Protein AF-A0A6S6TIG7-F1 (afdb_monomer_lite)

Sequence (127 aa):
MPNVHDPYLDTARRSLTEKQIIIRKKKSEEIQAEKKGFFSKNIIVNDYIALPEGLETIILFAAFIIIPYMVGVMAVFIIMGYEQLQKYTTFDFDLFMLSWTIGYETIAILLLIGIIKSAFTFKQKSN

Structure (mmCIF, N/CA/C/O backbone):
data_AF-A0A6S6TIG7-F1
#
_entry.id   AF-A0A6S6TIG7-F1
#
loop_
_atom_site.group_PDB
_atom_site.id
_atom_site.type_symbol
_atom_site.label_atom_id
_atom_site.label_alt_id
_atom_site.label_comp_id
_atom_site.label_asym_id
_atom_site.label_entity_id
_atom_site.label_seq_id
_atom_site.pdbx_PDB_ins_code
_atom_site.Cartn_x
_atom_site.Cartn_y
_atom_site.Cartn_z
_atom_site.occupancy
_atom_site.B_iso_or_equiv
_atom_site.auth_seq_id
_atom_site.auth_comp_id
_atom_site.auth_asym_id
_atom_site.auth_atom_id
_atom_site.pdbx_PDB_model_num
ATOM 1 N N . MET A 1 1 ? -52.452 -6.064 54.888 1.00 55.16 1 MET A N 1
ATOM 2 C CA . MET A 1 1 ? -51.169 -6.518 55.471 1.00 55.16 1 MET A CA 1
ATOM 3 C C . MET A 1 1 ? -50.412 -5.276 55.909 1.00 55.16 1 MET A C 1
ATOM 5 O O . MET A 1 1 ? -50.345 -4.356 55.099 1.00 55.16 1 MET A O 1
ATOM 9 N N . PRO A 1 2 ? -49.947 -5.172 57.164 1.00 56.62 2 PRO A N 1
ATOM 10 C CA . PRO A 1 2 ? -49.254 -3.974 57.618 1.00 56.62 2 PRO A CA 1
ATOM 11 C C . PRO A 1 2 ? -47.909 -3.880 56.890 1.00 56.62 2 PRO A C 1
ATOM 13 O O . PRO A 1 2 ? -47.156 -4.849 56.828 1.00 56.62 2 PRO A O 1
ATOM 16 N N . ASN A 1 3 ? -47.648 -2.724 56.283 1.00 66.38 3 ASN A N 1
ATOM 17 C CA . ASN A 1 3 ? -46.385 -2.407 55.634 1.00 66.38 3 ASN A CA 1
ATOM 18 C C . ASN A 1 3 ? -45.333 -2.202 56.733 1.00 66.38 3 ASN A C 1
ATOM 20 O O . ASN A 1 3 ? -45.253 -1.127 57.327 1.00 66.38 3 ASN A O 1
ATOM 24 N N . VAL A 1 4 ? -44.602 -3.266 57.071 1.00 70.81 4 VAL A N 1
ATOM 25 C CA . VAL A 1 4 ? -43.482 -3.203 58.013 1.00 70.81 4 VAL A CA 1
ATOM 26 C C . VAL A 1 4 ? -42.330 -2.521 57.284 1.00 70.81 4 VAL A C 1
ATOM 28 O O . VAL A 1 4 ? -41.609 -3.140 56.505 1.00 70.81 4 VAL A O 1
ATOM 31 N N . HIS A 1 5 ? -42.217 -1.211 57.491 1.00 76.75 5 HIS A N 1
ATOM 32 C CA . HIS A 1 5 ? -41.112 -0.412 56.988 1.00 76.75 5 HIS A CA 1
ATOM 33 C C . HIS A 1 5 ? -39.860 -0.743 57.806 1.00 76.75 5 HIS A C 1
ATOM 35 O O . HIS A 1 5 ? -39.684 -0.232 58.911 1.00 76.75 5 HIS A O 1
ATOM 41 N N . ASP A 1 6 ? -39.025 -1.641 57.283 1.00 82.88 6 ASP A N 1
ATOM 42 C CA . ASP A 1 6 ? -37.727 -1.968 57.869 1.00 82.88 6 ASP A CA 1
ATOM 43 C C . ASP A 1 6 ? -36.607 -1.209 57.124 1.00 82.88 6 ASP A C 1
ATOM 45 O O . ASP A 1 6 ? -36.271 -1.554 55.983 1.00 82.88 6 ASP A O 1
ATOM 49 N N . PRO A 1 7 ? -36.008 -0.177 57.749 1.00 84.25 7 PRO A N 1
ATOM 50 C CA . PRO A 1 7 ? -34.970 0.639 57.123 1.00 84.25 7 PRO A CA 1
ATOM 51 C C . PRO A 1 7 ? -33.671 -0.137 56.833 1.00 84.25 7 PRO A C 1
ATOM 53 O O . PRO A 1 7 ? -32.903 0.251 55.945 1.00 84.25 7 PRO A O 1
ATOM 56 N N . TYR A 1 8 ? -33.408 -1.247 57.527 1.00 84.56 8 TYR A N 1
ATOM 57 C CA . TYR A 1 8 ? -32.200 -2.050 57.311 1.00 84.56 8 TYR A CA 1
ATOM 58 C C . TYR A 1 8 ? -32.308 -2.926 56.058 1.00 84.56 8 TYR A C 1
ATOM 60 O O . TYR A 1 8 ? -31.340 -3.098 55.314 1.00 84.56 8 TYR A O 1
ATOM 68 N N . LEU A 1 9 ? -33.505 -3.428 55.763 1.00 85.25 9 LEU A N 1
ATOM 69 C CA . LEU A 1 9 ? -33.769 -4.198 54.547 1.00 85.25 9 LEU A CA 1
ATOM 70 C C . LEU A 1 9 ? -33.674 -3.329 53.287 1.00 85.25 9 LEU A C 1
ATOM 72 O O . LEU A 1 9 ? -33.125 -3.762 52.268 1.00 85.25 9 LEU A O 1
ATOM 76 N N . ASP A 1 10 ? -34.159 -2.090 53.361 1.00 88.06 10 ASP A N 1
ATOM 77 C CA . ASP A 1 10 ? -34.117 -1.149 52.239 1.00 88.06 10 ASP A CA 1
ATOM 78 C C . ASP A 1 10 ? -32.691 -0.687 51.915 1.00 88.06 10 ASP A C 1
ATOM 80 O O . ASP A 1 10 ? -32.301 -0.621 50.745 1.00 88.06 10 ASP A O 1
ATOM 84 N N . THR A 1 11 ? -31.871 -0.429 52.935 1.00 88.81 11 THR A N 1
ATOM 85 C CA . THR A 1 11 ? -30.455 -0.073 52.745 1.00 88.81 11 THR A CA 1
ATOM 86 C C . THR A 1 11 ? -29.649 -1.238 52.162 1.00 88.81 11 THR A C 1
ATOM 88 O O . THR A 1 11 ? -28.859 -1.043 51.229 1.00 88.81 11 THR A O 1
ATOM 91 N N . ALA A 1 12 ? -29.911 -2.470 52.609 1.00 88.50 12 ALA A N 1
ATOM 92 C CA . ALA A 1 12 ? -29.310 -3.668 52.027 1.00 88.50 12 ALA A CA 1
ATOM 93 C C . ALA A 1 12 ? -29.699 -3.842 50.546 1.00 88.50 12 ALA A C 1
ATOM 95 O O . ALA A 1 12 ? -28.837 -4.066 49.693 1.00 88.50 12 ALA A O 1
ATOM 96 N N . ARG A 1 13 ? -30.978 -3.657 50.192 1.00 88.12 13 ARG A N 1
ATOM 97 C CA . ARG A 1 13 ? -31.431 -3.722 48.790 1.00 88.12 13 ARG A CA 1
ATOM 98 C C . ARG A 1 13 ? -30.808 -2.637 47.918 1.00 88.12 13 ARG A C 1
ATOM 100 O O . ARG A 1 13 ? -30.379 -2.933 46.800 1.00 88.12 13 ARG A O 1
ATOM 107 N N . ARG A 1 14 ? -30.724 -1.398 48.411 1.00 89.94 14 ARG A N 1
ATOM 108 C CA . ARG A 1 14 ? -30.091 -0.289 47.680 1.00 89.94 14 ARG A CA 1
ATOM 109 C C . ARG A 1 14 ? -28.621 -0.566 47.399 1.00 89.94 14 ARG A C 1
ATOM 111 O O . ARG A 1 14 ? -28.224 -0.489 46.243 1.00 89.94 14 ARG A O 1
ATOM 118 N N . SER A 1 15 ? -27.854 -0.993 48.402 1.00 91.06 15 SER A N 1
ATOM 119 C CA . SER A 1 15 ? -26.424 -1.288 48.222 1.00 91.06 15 SER A CA 1
ATOM 120 C C . SER A 1 15 ? -26.169 -2.433 47.231 1.00 91.06 15 SER A C 1
ATOM 122 O O . SER A 1 15 ? -25.256 -2.350 46.409 1.00 91.06 15 SER A O 1
ATOM 124 N N . LEU A 1 16 ? -27.010 -3.475 47.225 1.00 90.81 16 LEU A N 1
ATOM 125 C CA . LEU A 1 16 ? -26.947 -4.541 46.218 1.00 90.81 16 LEU A CA 1
ATOM 126 C C . LEU A 1 16 ? -27.256 -4.021 44.809 1.00 90.81 16 LEU A C 1
ATOM 128 O O . LEU A 1 16 ? -26.593 -4.407 43.844 1.00 90.81 16 LEU A O 1
ATOM 132 N N . THR A 1 17 ? -28.245 -3.137 44.694 1.00 91.12 17 THR A N 1
ATOM 133 C CA . THR A 1 17 ? -28.653 -2.543 43.417 1.00 91.12 17 THR A CA 1
ATOM 134 C C . THR A 1 17 ? -27.561 -1.621 42.874 1.00 91.12 17 THR A C 1
ATOM 136 O O . THR A 1 17 ? -27.166 -1.750 41.715 1.00 91.12 17 THR A O 1
ATOM 139 N N . GLU A 1 18 ? -26.994 -0.761 43.720 1.00 93.38 18 GLU A N 1
ATOM 140 C CA . GLU A 1 18 ? -25.855 0.100 43.387 1.00 93.38 18 GLU A CA 1
ATOM 141 C C . GLU A 1 18 ? -24.641 -0.716 42.950 1.00 93.38 18 GLU A C 1
ATOM 143 O O . GLU A 1 18 ? -24.048 -0.434 41.907 1.00 93.38 18 GLU A O 1
ATOM 148 N N . LYS A 1 19 ? -24.313 -1.791 43.677 1.00 91.56 19 LYS A N 1
ATOM 149 C CA . LYS A 1 19 ? -23.203 -2.676 43.311 1.00 91.56 19 LYS A CA 1
ATOM 150 C C . LYS A 1 19 ? -23.404 -3.290 41.923 1.00 91.56 19 LYS A C 1
ATOM 152 O O . LYS A 1 19 ? -22.458 -3.348 41.139 1.00 91.56 19 LYS A O 1
ATOM 157 N N . GLN A 1 20 ? -24.628 -3.697 41.580 1.00 91.12 20 GLN A N 1
ATOM 158 C CA . GLN A 1 20 ? -24.939 -4.203 40.239 1.00 91.12 20 GLN A CA 1
ATOM 159 C C . GLN A 1 20 ? -24.839 -3.122 39.154 1.00 91.12 20 GLN A C 1
ATOM 161 O O . GLN A 1 20 ? -24.342 -3.408 38.062 1.00 91.12 20 GLN A O 1
ATOM 166 N N . ILE A 1 21 ? -25.265 -1.888 39.439 1.00 90.62 21 ILE A N 1
ATOM 167 C CA . ILE A 1 21 ? -25.137 -0.755 38.510 1.00 90.62 21 ILE A CA 1
ATOM 168 C C . ILE A 1 21 ? -23.658 -0.458 38.234 1.00 90.62 21 ILE A C 1
ATOM 170 O O . ILE A 1 21 ? -23.272 -0.319 37.072 1.00 90.62 21 ILE A O 1
ATOM 174 N N . ILE A 1 22 ? -22.816 -0.443 39.272 1.00 92.19 22 ILE A N 1
ATOM 175 C CA . ILE A 1 22 ? -21.368 -0.219 39.146 1.00 92.19 22 ILE A CA 1
ATOM 176 C C . ILE A 1 22 ? -20.718 -1.325 38.305 1.00 92.19 22 ILE A C 1
ATOM 178 O O . ILE A 1 22 ? -19.953 -1.025 37.389 1.00 92.19 22 ILE A O 1
ATOM 182 N N . ILE A 1 23 ? -21.058 -2.595 38.555 1.00 91.50 23 ILE A N 1
ATOM 183 C CA . ILE A 1 23 ? -20.534 -3.731 37.776 1.00 91.50 23 ILE A CA 1
ATOM 184 C C . ILE A 1 23 ? -20.945 -3.620 36.300 1.00 91.50 23 ILE A C 1
ATOM 186 O O . ILE A 1 23 ? -20.109 -3.813 35.417 1.00 91.50 23 ILE A O 1
ATOM 190 N N . ARG A 1 24 ? -22.206 -3.272 36.009 1.00 87.31 24 ARG A N 1
ATOM 191 C CA . ARG A 1 24 ? -22.682 -3.079 34.627 1.00 87.31 24 ARG A CA 1
ATOM 192 C C . ARG A 1 24 ? -21.978 -1.921 33.933 1.00 87.31 24 ARG A C 1
ATOM 194 O O . ARG A 1 24 ? -21.605 -2.061 32.770 1.00 87.31 24 ARG A O 1
ATOM 201 N N . LYS A 1 25 ? -21.778 -0.805 34.636 1.00 88.75 25 LYS A N 1
ATOM 202 C CA . LYS A 1 25 ? -21.087 0.365 34.091 1.00 88.75 25 LYS A CA 1
ATOM 203 C C . LYS A 1 25 ? -19.630 0.035 33.764 1.00 88.75 25 LYS A C 1
ATOM 205 O O . LYS A 1 25 ? -19.206 0.262 32.636 1.00 88.75 25 LYS A O 1
ATOM 210 N N . LYS A 1 26 ? -18.922 -0.622 34.688 1.00 87.62 26 LYS A N 1
ATOM 211 C CA . LYS A 1 26 ? -17.535 -1.060 34.485 1.00 87.62 26 LYS A CA 1
ATOM 212 C C . LYS A 1 26 ? -17.406 -2.039 33.312 1.00 87.62 26 LYS A C 1
ATOM 214 O O . LYS A 1 26 ? -16.547 -1.857 32.462 1.00 87.62 26 LYS A O 1
ATOM 219 N N . LYS A 1 27 ? -18.319 -3.013 33.205 1.00 85.56 27 LYS A N 1
ATOM 220 C CA . LYS A 1 27 ? -18.358 -3.966 32.082 1.00 85.56 27 LYS A CA 1
ATOM 221 C C . LYS A 1 27 ? -18.658 -3.281 30.742 1.00 85.56 27 LYS A C 1
ATOM 223 O O . LYS A 1 27 ? -18.075 -3.636 29.727 1.00 85.56 27 LYS A O 1
ATOM 228 N N . SER A 1 28 ? -19.555 -2.294 30.723 1.00 76.12 28 SER A N 1
ATOM 229 C CA . SER A 1 28 ? -19.845 -1.483 29.531 1.00 76.12 28 SER A CA 1
ATOM 230 C C . SER A 1 28 ? -18.628 -0.670 29.084 1.00 76.12 28 SER A C 1
ATOM 232 O O . SER A 1 28 ? -18.340 -0.608 27.892 1.00 76.12 28 SER A O 1
ATOM 234 N N . GLU A 1 29 ? -17.927 -0.038 30.024 1.00 79.75 29 GLU A N 1
ATOM 235 C CA . GLU A 1 29 ? -16.710 0.733 29.749 1.00 79.75 29 GLU A CA 1
ATOM 236 C C . GLU A 1 29 ? -15.581 -0.168 29.230 1.00 79.75 29 GLU A C 1
ATOM 238 O O . GLU A 1 29 ? -14.912 0.196 28.266 1.00 79.75 29 GLU A O 1
ATOM 243 N N . GLU A 1 30 ? -15.431 -1.370 29.787 1.00 77.44 30 GLU A N 1
ATOM 244 C CA . GLU A 1 30 ? -14.464 -2.379 29.338 1.00 77.44 30 GLU A CA 1
ATOM 245 C C . GLU A 1 30 ? -14.771 -2.874 27.915 1.00 77.44 30 GLU A C 1
ATOM 247 O O . GLU A 1 30 ? -13.892 -2.848 27.058 1.00 77.44 30 GLU A O 1
ATOM 252 N N . ILE A 1 31 ? -16.036 -3.185 27.605 1.00 72.69 31 ILE A N 1
ATOM 253 C CA . ILE A 1 31 ? -16.471 -3.566 26.247 1.00 72.69 31 ILE A CA 1
ATOM 254 C C . ILE A 1 31 ? -16.274 -2.412 25.250 1.00 72.69 31 ILE A C 1
ATOM 256 O O . ILE A 1 31 ? -15.927 -2.637 24.090 1.00 72.69 31 ILE A O 1
ATOM 260 N N . GLN A 1 32 ? -16.505 -1.163 25.662 1.00 66.06 32 GLN A N 1
ATOM 261 C CA . GLN A 1 32 ? -16.268 0.000 24.802 1.00 66.06 32 GLN A CA 1
ATOM 262 C C . GLN A 1 32 ? -14.775 0.277 24.592 1.00 66.06 32 GLN A C 1
ATOM 264 O O . GLN A 1 32 ? -14.393 0.698 23.501 1.00 66.06 32 GLN A O 1
ATOM 269 N N . ALA A 1 33 ? -13.932 0.037 25.598 1.00 65.81 33 ALA A N 1
ATOM 270 C CA . ALA A 1 33 ? -12.481 0.128 25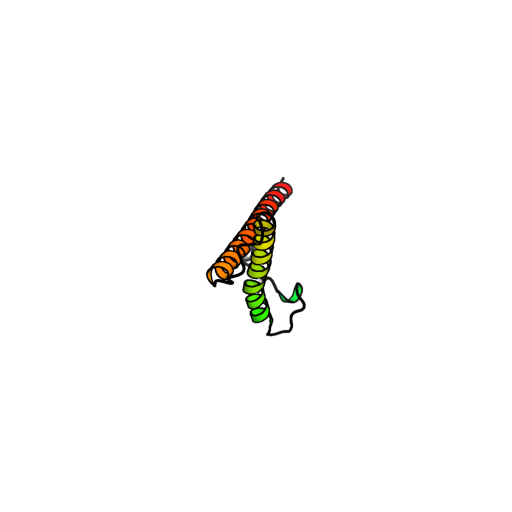.472 1.00 65.81 33 ALA A CA 1
ATOM 271 C C . ALA A 1 33 ? -11.931 -0.975 24.553 1.00 65.81 33 ALA A C 1
ATOM 273 O O . ALA A 1 33 ? -11.108 -0.690 23.687 1.00 65.81 33 ALA A O 1
ATOM 274 N N . GLU A 1 34 ? -12.457 -2.195 24.665 1.00 64.06 34 GLU A N 1
ATOM 275 C CA . GLU A 1 34 ? -12.105 -3.332 23.809 1.00 64.06 34 GLU A CA 1
ATOM 276 C C . GLU A 1 34 ? -12.539 -3.100 22.348 1.00 64.06 34 GLU A C 1
ATOM 278 O O . GLU A 1 34 ? -11.769 -3.324 21.414 1.00 64.06 34 GLU A O 1
ATOM 283 N N . LYS A 1 35 ? -13.732 -2.524 22.131 1.00 59.72 35 LYS A N 1
ATOM 284 C CA . LYS A 1 35 ? -14.214 -2.115 20.796 1.00 59.72 35 LYS A CA 1
ATOM 285 C C . LYS A 1 35 ? -13.477 -0.912 20.200 1.00 59.72 35 LYS A C 1
ATOM 287 O O . LYS A 1 35 ? -13.587 -0.676 18.999 1.00 59.72 35 LYS A O 1
ATOM 292 N N . LYS A 1 36 ? -12.710 -0.158 20.992 1.00 60.56 36 LYS A N 1
ATOM 293 C CA . LYS A 1 36 ? -11.803 0.901 20.512 1.00 60.56 36 LYS A CA 1
ATOM 294 C C . LYS A 1 36 ? -10.418 0.355 20.134 1.00 60.56 36 LYS A C 1
ATOM 296 O O . LYS A 1 36 ? -9.423 1.070 20.226 1.00 60.56 36 LYS A O 1
ATOM 301 N N . GLY A 1 37 ? -10.324 -0.896 19.684 1.00 62.59 37 GLY A N 1
ATOM 302 C CA . GLY A 1 37 ? -9.100 -1.404 19.068 1.00 62.59 37 GLY A CA 1
ATOM 303 C C . GLY A 1 37 ? -8.731 -0.579 17.829 1.00 62.59 37 GLY A C 1
ATOM 304 O O . GLY A 1 37 ? -9.604 -0.230 17.037 1.00 62.59 37 GLY A O 1
ATOM 305 N N . PHE A 1 38 ? -7.441 -0.293 17.639 1.00 60.84 38 PHE A N 1
ATOM 306 C CA . PHE A 1 38 ? -6.892 0.488 16.515 1.00 60.84 38 PHE A CA 1
ATOM 307 C C . PHE A 1 38 ? -7.396 0.022 15.130 1.00 60.84 38 PHE A C 1
ATOM 309 O O . PHE A 1 38 ? -7.582 0.837 14.231 1.00 60.84 38 PHE A O 1
ATOM 316 N N . PHE A 1 39 ? -7.697 -1.273 14.990 1.00 63.22 39 PHE A N 1
ATOM 317 C CA . PHE A 1 39 ? -8.214 -1.896 13.766 1.00 63.22 39 PHE A CA 1
ATOM 318 C C . PHE A 1 39 ? -9.749 -1.911 13.636 1.00 63.22 39 PHE A C 1
ATOM 320 O O . PHE A 1 39 ? -10.262 -2.337 12.610 1.00 63.22 39 PHE A O 1
ATOM 327 N N . SER A 1 40 ? -10.502 -1.443 14.638 1.00 63.16 40 SER A N 1
ATOM 328 C CA . SER A 1 40 ? -11.980 -1.485 14.642 1.00 63.16 40 SER A CA 1
ATOM 329 C C . SER A 1 40 ? -12.626 -0.295 13.923 1.00 63.16 40 SER A C 1
ATOM 331 O O . SER A 1 40 ? -13.845 -0.120 13.960 1.00 63.16 40 SER A O 1
ATOM 333 N N . LYS A 1 41 ? -11.823 0.568 13.290 1.00 67.62 41 LYS A N 1
ATOM 334 C CA . LYS A 1 41 ? -12.330 1.723 12.554 1.00 67.62 41 LYS A CA 1
ATOM 335 C C . LYS A 1 41 ? -12.822 1.270 11.180 1.00 67.62 41 LYS A C 1
ATOM 337 O O . LYS A 1 41 ? -12.018 1.031 10.286 1.00 67.62 41 LYS A O 1
ATOM 342 N N . ASN A 1 42 ? -14.141 1.206 11.009 1.00 60.34 42 ASN A N 1
ATOM 343 C CA . ASN A 1 42 ? -14.747 1.071 9.687 1.00 60.34 42 ASN A CA 1
ATOM 344 C C . ASN A 1 42 ? -14.429 2.322 8.861 1.00 60.34 42 ASN A C 1
ATOM 346 O O . ASN A 1 42 ? -14.826 3.431 9.219 1.00 60.34 42 ASN A O 1
ATOM 350 N N . ILE A 1 43 ? -13.680 2.137 7.777 1.00 64.44 43 ILE A N 1
ATOM 351 C CA . ILE A 1 43 ? -13.397 3.175 6.789 1.00 64.44 43 ILE A CA 1
ATOM 352 C C . ILE A 1 43 ? -14.386 2.953 5.647 1.00 64.44 43 ILE A C 1
ATOM 354 O O . ILE A 1 43 ? -14.297 1.953 4.941 1.00 64.44 43 ILE A O 1
ATOM 358 N N . ILE A 1 44 ? -15.347 3.862 5.495 1.00 68.31 44 ILE A N 1
ATOM 359 C CA . ILE A 1 44 ? -16.279 3.860 4.366 1.00 68.31 44 ILE A CA 1
ATOM 360 C C . ILE A 1 44 ? -15.559 4.557 3.210 1.00 68.31 44 ILE A C 1
ATOM 362 O O . ILE A 1 44 ? -15.295 5.753 3.277 1.00 68.31 44 ILE A O 1
ATOM 366 N N . VAL A 1 45 ? -15.172 3.808 2.177 1.00 64.38 45 VAL A N 1
ATOM 367 C CA . VAL A 1 45 ? -14.373 4.334 1.051 1.00 64.38 45 VAL A CA 1
ATOM 368 C C . VAL A 1 45 ? -15.176 5.340 0.214 1.00 64.38 45 VAL A C 1
ATOM 370 O O . VAL A 1 45 ? -14.612 6.320 -0.275 1.00 64.38 45 VAL A O 1
ATOM 373 N N . ASN A 1 46 ? -16.497 5.150 0.141 1.00 64.81 46 ASN A N 1
ATOM 374 C CA . ASN A 1 46 ? -17.431 6.019 -0.576 1.00 64.81 46 ASN A CA 1
ATOM 375 C C . ASN A 1 46 ? -17.465 7.470 -0.041 1.00 64.81 46 ASN A C 1
ATOM 377 O O . ASN A 1 46 ? -17.740 8.397 -0.795 1.00 64.81 46 ASN A O 1
ATOM 381 N N . ASP A 1 47 ? -17.105 7.701 1.231 1.00 69.75 47 ASP A N 1
ATOM 382 C CA . ASP A 1 47 ? -17.018 9.061 1.798 1.00 69.75 47 ASP A CA 1
ATOM 383 C C . ASP A 1 47 ? -15.821 9.863 1.249 1.00 69.75 47 ASP A C 1
ATOM 385 O O . ASP A 1 47 ? -15.795 11.091 1.348 1.00 69.75 47 ASP A O 1
ATOM 389 N N . TYR A 1 48 ? -14.811 9.189 0.689 1.00 68.94 48 TYR A N 1
ATOM 390 C CA . TYR A 1 48 ? -13.558 9.815 0.250 1.00 68.94 48 TYR A CA 1
ATOM 391 C C . TYR A 1 48 ? -13.421 9.904 -1.270 1.00 68.94 48 TYR A C 1
ATOM 393 O O . TYR A 1 48 ? -12.690 10.762 -1.767 1.00 68.94 48 TYR A O 1
ATOM 401 N N . ILE A 1 49 ? -14.088 9.019 -2.012 1.00 71.69 49 ILE A N 1
ATOM 402 C CA . ILE A 1 49 ? -14.019 8.957 -3.471 1.00 71.69 49 ILE A CA 1
ATOM 403 C C . ILE A 1 49 ? -15.432 8.685 -3.982 1.00 71.69 49 ILE A C 1
ATOM 405 O O . ILE A 1 49 ? -16.016 7.666 -3.631 1.00 71.69 49 ILE A O 1
ATOM 409 N N . ALA A 1 50 ? -15.960 9.579 -4.824 1.00 72.56 50 ALA A N 1
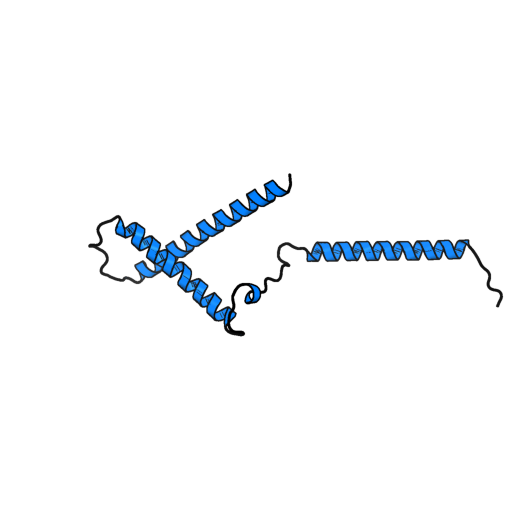ATOM 410 C CA . ALA A 1 50 ? -17.255 9.412 -5.481 1.00 72.56 50 ALA A CA 1
ATOM 411 C C . ALA A 1 50 ? -17.174 8.290 -6.533 1.00 72.56 50 ALA A C 1
ATOM 413 O O . ALA A 1 50 ? -17.014 8.541 -7.730 1.00 72.56 50 ALA A O 1
ATOM 414 N N . LEU A 1 51 ? -17.197 7.044 -6.067 1.00 73.38 51 LEU A N 1
ATOM 415 C CA . LEU A 1 51 ? -17.157 5.847 -6.896 1.00 73.38 51 LEU A CA 1
ATOM 416 C C . LEU A 1 51 ? -18.592 5.375 -7.177 1.00 73.38 51 LEU A C 1
ATOM 418 O O . LEU A 1 51 ? -19.452 5.475 -6.305 1.00 73.38 51 LEU A O 1
ATOM 422 N N . PRO A 1 52 ? -18.877 4.846 -8.379 1.00 76.69 52 PRO A N 1
ATOM 423 C CA . PRO A 1 52 ? -20.161 4.214 -8.648 1.00 76.69 52 PRO A CA 1
ATOM 424 C C . PRO A 1 52 ? -20.352 2.990 -7.742 1.00 76.69 52 PRO A C 1
ATOM 426 O O . PRO A 1 52 ? -19.462 2.134 -7.656 1.00 76.69 52 PRO A O 1
ATOM 429 N N . GLU A 1 53 ? -21.525 2.886 -7.111 1.00 73.81 53 GLU A N 1
ATOM 430 C CA . GLU A 1 53 ? -21.882 1.757 -6.248 1.00 73.81 53 GLU A CA 1
ATOM 431 C C . GLU A 1 53 ? -21.719 0.426 -7.006 1.00 73.81 53 GLU A C 1
ATOM 433 O O . GLU A 1 53 ? -22.214 0.251 -8.121 1.00 73.81 53 GLU A O 1
ATOM 438 N N . GLY A 1 54 ? -20.979 -0.517 -6.414 1.00 77.88 54 GLY A N 1
ATOM 439 C CA . GLY A 1 54 ? -20.724 -1.846 -6.986 1.00 77.88 54 GLY A CA 1
ATOM 440 C C . GLY A 1 54 ? -19.464 -1.978 -7.855 1.00 77.88 54 GLY A C 1
ATOM 441 O O . GLY A 1 54 ? -19.056 -3.105 -8.134 1.00 77.88 54 GLY A O 1
ATOM 442 N N . LEU A 1 55 ? -18.798 -0.879 -8.234 1.00 81.75 55 LEU A N 1
ATOM 443 C CA . LEU A 1 55 ? -17.524 -0.921 -8.980 1.00 81.75 55 LEU A CA 1
ATOM 444 C C . LEU A 1 55 ? -16.289 -0.605 -8.125 1.00 81.75 55 LEU A C 1
ATOM 446 O O . LEU A 1 55 ? -15.163 -0.747 -8.604 1.00 81.75 55 LEU A O 1
ATOM 450 N N . GLU A 1 56 ? 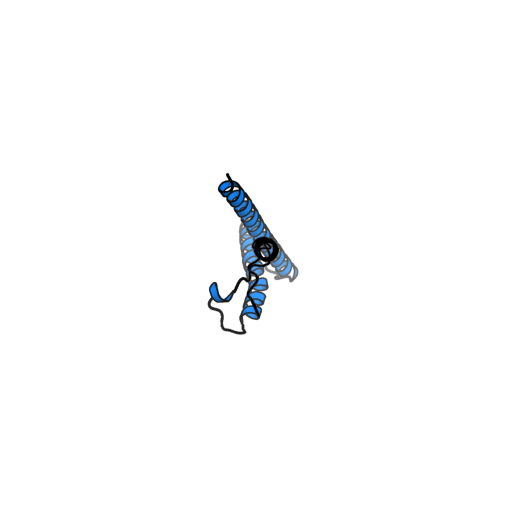-16.484 -0.229 -6.861 1.00 80.88 56 GLU A N 1
ATOM 451 C CA . GLU A 1 56 ? -15.421 0.174 -5.931 1.00 80.88 56 GLU A CA 1
ATOM 452 C C . GLU A 1 56 ? -14.259 -0.825 -5.894 1.00 80.88 56 GLU A C 1
ATOM 454 O O . GLU A 1 56 ? -13.106 -0.443 -6.086 1.00 80.88 56 GLU A O 1
ATOM 459 N N . THR A 1 57 ? -14.555 -2.115 -5.714 1.00 81.75 57 THR A N 1
ATOM 460 C CA . THR A 1 57 ? -13.533 -3.166 -5.603 1.00 81.75 57 THR A CA 1
ATOM 461 C C . THR A 1 57 ? -12.726 -3.326 -6.887 1.00 81.75 57 THR A C 1
ATOM 463 O O . THR A 1 57 ? -11.511 -3.502 -6.831 1.00 81.75 57 THR A O 1
ATOM 466 N N . ILE A 1 58 ? -13.379 -3.237 -8.048 1.00 86.25 58 ILE A N 1
ATOM 467 C CA . ILE A 1 58 ? -12.725 -3.400 -9.352 1.00 86.25 58 ILE A CA 1
ATOM 468 C C . ILE A 1 58 ? -11.819 -2.203 -9.628 1.00 86.25 58 ILE A C 1
ATOM 470 O O . ILE A 1 58 ? -10.677 -2.379 -10.050 1.00 86.25 58 ILE A O 1
ATOM 474 N N . ILE A 1 59 ? -12.302 -0.992 -9.350 1.00 87.00 59 ILE A N 1
ATOM 475 C CA . ILE A 1 59 ? -11.534 0.238 -9.549 1.00 87.00 59 ILE A CA 1
ATOM 476 C C . ILE A 1 59 ? -10.336 0.278 -8.594 1.00 87.00 59 ILE A C 1
ATOM 478 O O . ILE A 1 59 ? -9.232 0.603 -9.025 1.00 87.00 59 ILE A O 1
ATOM 482 N N . LEU A 1 60 ? -10.513 -0.122 -7.331 1.00 85.06 60 LEU A N 1
ATOM 483 C CA . LEU A 1 60 ? -9.418 -0.262 -6.365 1.00 85.06 60 LEU A CA 1
ATOM 484 C C . LEU A 1 60 ? -8.380 -1.290 -6.816 1.00 85.06 60 LEU A C 1
ATOM 486 O O . LEU A 1 60 ? -7.181 -1.025 -6.743 1.00 85.06 60 LEU A O 1
ATOM 490 N N . PHE A 1 61 ? -8.824 -2.445 -7.309 1.00 88.81 61 PHE A N 1
ATOM 491 C CA . PHE A 1 61 ? -7.923 -3.485 -7.794 1.00 88.81 61 PHE A CA 1
ATOM 492 C C . PHE A 1 61 ? -7.143 -3.026 -9.033 1.00 88.81 61 PHE A C 1
ATOM 494 O O . PHE A 1 61 ? -5.926 -3.191 -9.102 1.00 88.81 61 PHE A O 1
ATOM 501 N N . ALA A 1 62 ? -7.819 -2.376 -9.982 1.00 88.75 62 ALA A N 1
ATOM 502 C CA . ALA A 1 62 ? -7.173 -1.787 -11.148 1.00 88.75 62 ALA A CA 1
ATOM 503 C C . ALA A 1 62 ? -6.164 -0.702 -10.740 1.00 88.75 62 ALA A C 1
ATOM 505 O O . ALA A 1 62 ? -5.031 -0.705 -11.221 1.00 88.75 62 ALA A O 1
ATOM 506 N N . ALA A 1 63 ? -6.528 0.180 -9.805 1.00 87.44 63 ALA A N 1
ATOM 507 C CA . ALA A 1 63 ? -5.632 1.201 -9.272 1.00 87.44 63 ALA A CA 1
ATOM 508 C C . ALA A 1 63 ? -4.389 0.582 -8.610 1.00 87.44 63 ALA A C 1
ATOM 510 O O . ALA A 1 63 ? -3.278 1.065 -8.823 1.00 87.44 63 ALA A O 1
ATOM 511 N N . PHE A 1 64 ? -4.553 -0.524 -7.880 1.00 88.06 64 PHE A N 1
ATOM 512 C CA . PHE A 1 64 ? -3.451 -1.241 -7.240 1.00 88.06 64 PHE A CA 1
ATOM 513 C C . PHE A 1 64 ? -2.426 -1.805 -8.237 1.00 88.06 64 PHE A C 1
ATOM 515 O O . PHE A 1 64 ? -1.261 -1.953 -7.882 1.00 88.06 64 PHE A O 1
ATOM 522 N N . ILE A 1 65 ? -2.831 -2.093 -9.477 1.00 88.38 65 ILE A N 1
ATOM 523 C CA . ILE A 1 65 ? -1.937 -2.586 -10.537 1.00 88.38 65 ILE A CA 1
ATOM 524 C C . ILE A 1 65 ? -1.359 -1.425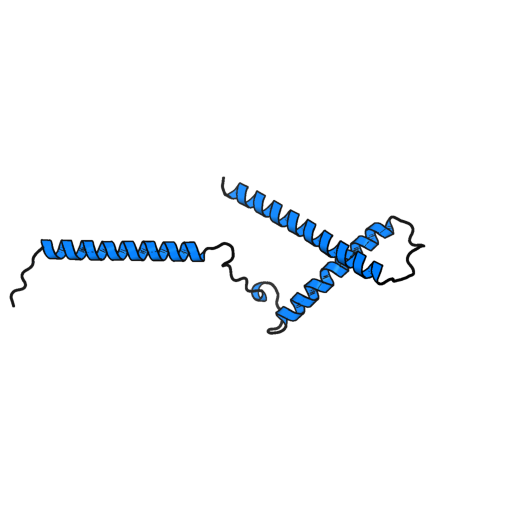 -11.357 1.00 88.38 65 ILE A C 1
ATOM 526 O O . ILE A 1 65 ? -0.160 -1.398 -11.643 1.00 88.38 65 ILE A O 1
ATOM 530 N N . ILE A 1 66 ? -2.204 -0.459 -11.727 1.00 88.62 66 ILE A N 1
ATOM 531 C CA . ILE A 1 66 ? -1.850 0.631 -12.646 1.00 88.62 66 ILE A CA 1
ATOM 532 C C . ILE A 1 66 ? -0.929 1.652 -11.972 1.00 88.62 66 ILE A C 1
ATOM 534 O O . ILE A 1 66 ? 0.031 2.105 -12.594 1.00 88.62 66 ILE A O 1
ATOM 538 N N . ILE A 1 67 ? -1.189 2.018 -10.711 1.00 90.19 67 ILE A N 1
ATOM 539 C CA . ILE A 1 67 ? -0.418 3.064 -10.020 1.00 90.19 67 ILE A CA 1
ATOM 540 C C . ILE A 1 67 ? 1.068 2.682 -9.893 1.00 90.19 67 ILE A C 1
ATOM 542 O O . ILE A 1 67 ? 1.905 3.475 -10.330 1.00 90.19 67 ILE A O 1
ATOM 546 N N . PRO A 1 68 ? 1.434 1.492 -9.375 1.00 90.06 68 PRO A N 1
ATOM 547 C CA . PRO A 1 68 ? 2.833 1.073 -9.301 1.00 90.06 68 PRO A CA 1
ATOM 548 C C . PRO A 1 68 ? 3.492 1.026 -10.671 1.00 90.06 68 PRO A C 1
ATOM 550 O O . PRO A 1 68 ? 4.608 1.507 -10.820 1.00 90.06 68 PRO A O 1
ATOM 553 N N . TYR A 1 69 ? 2.790 0.532 -11.692 1.00 87.50 69 TYR A N 1
ATOM 554 C CA . TYR A 1 69 ? 3.333 0.505 -13.045 1.00 87.50 69 TYR A CA 1
ATOM 555 C C . TYR A 1 69 ? 3.686 1.910 -13.554 1.00 87.50 69 TYR A C 1
ATOM 557 O O . TYR A 1 69 ? 4.811 2.136 -13.991 1.00 87.50 69 TYR A O 1
ATOM 565 N N . MET A 1 70 ? 2.771 2.877 -13.431 1.00 89.69 70 MET A N 1
ATOM 566 C CA . MET A 1 70 ? 3.005 4.257 -13.876 1.00 89.69 70 MET A CA 1
ATOM 567 C C . MET A 1 70 ? 4.171 4.920 -13.133 1.00 89.69 70 MET A C 1
ATOM 569 O O . MET A 1 70 ? 5.012 5.571 -13.756 1.00 89.69 70 MET A O 1
ATOM 573 N N . VAL A 1 71 ? 4.248 4.729 -11.813 1.00 91.06 71 VAL A N 1
ATOM 574 C CA . VAL A 1 71 ? 5.355 5.238 -10.985 1.00 91.06 71 VAL A CA 1
ATOM 575 C C . VAL A 1 71 ? 6.677 4.588 -11.393 1.00 91.06 71 VAL A C 1
ATOM 577 O O . VAL A 1 71 ? 7.686 5.272 -11.542 1.00 91.06 71 VAL A O 1
ATOM 580 N N . GLY A 1 72 ? 6.660 3.278 -11.619 1.00 85.94 72 GLY A N 1
ATOM 581 C CA . GLY A 1 72 ? 7.806 2.493 -12.047 1.00 85.94 72 GLY A CA 1
ATOM 582 C C . GLY A 1 72 ? 8.355 2.921 -13.399 1.00 85.94 72 GLY A C 1
ATOM 583 O O . GLY A 1 72 ? 9.550 3.174 -13.531 1.00 85.94 72 GLY A O 1
ATOM 584 N N . VAL A 1 73 ? 7.478 3.080 -14.390 1.00 85.19 73 VAL A N 1
ATOM 585 C CA . VAL A 1 73 ? 7.836 3.607 -15.710 1.00 85.19 73 VAL A CA 1
ATOM 586 C C . VAL A 1 73 ? 8.441 5.003 -15.579 1.00 85.19 73 VAL A C 1
ATOM 588 O O . VAL A 1 73 ? 9.507 5.252 -16.134 1.00 85.19 73 VAL A O 1
ATOM 591 N N . MET A 1 74 ? 7.831 5.898 -14.798 1.00 86.81 74 MET A N 1
ATOM 592 C CA . MET A 1 74 ? 8.366 7.245 -14.575 1.00 86.81 74 MET A CA 1
ATOM 593 C C . MET A 1 74 ? 9.754 7.219 -13.916 1.00 86.81 74 MET A C 1
ATOM 595 O O . MET A 1 74 ? 10.648 7.945 -14.348 1.00 86.81 74 MET A O 1
ATOM 599 N N . ALA A 1 75 ? 9.964 6.358 -12.919 1.00 84.50 75 ALA A N 1
ATOM 600 C CA . ALA A 1 75 ? 11.262 6.178 -12.273 1.00 84.50 75 ALA A CA 1
ATOM 601 C C . ALA A 1 75 ? 12.315 5.641 -13.253 1.00 84.50 75 ALA A C 1
ATOM 603 O O . ALA A 1 75 ? 13.416 6.183 -13.329 1.00 84.50 75 ALA A O 1
ATOM 604 N N . VAL A 1 76 ? 11.963 4.632 -14.055 1.00 82.56 76 VAL A N 1
ATOM 605 C CA . VAL A 1 76 ? 12.828 4.091 -15.110 1.00 82.56 76 VAL A CA 1
ATOM 606 C C . VAL A 1 76 ? 13.177 5.171 -16.133 1.00 82.56 76 VAL A C 1
ATOM 608 O O . VAL A 1 76 ? 14.345 5.308 -16.472 1.00 82.56 76 VAL A O 1
ATOM 611 N N . PHE A 1 77 ? 12.218 5.994 -16.564 1.00 80.8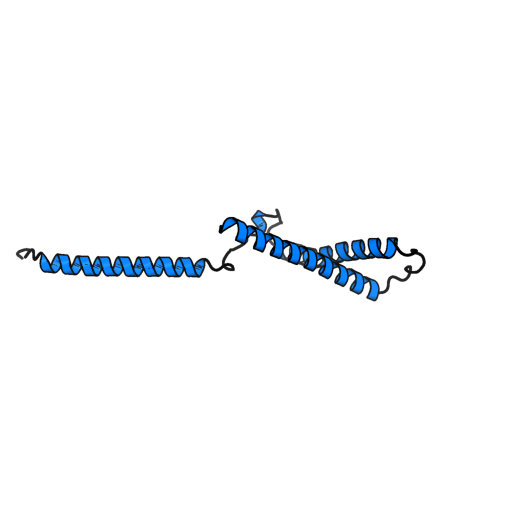8 77 PHE A N 1
ATOM 612 C CA . PHE A 1 77 ? 12.480 7.122 -17.464 1.00 80.88 77 PHE A CA 1
ATOM 613 C C . PHE A 1 77 ? 13.423 8.165 -16.859 1.00 80.88 77 PHE A C 1
ATOM 615 O O . PHE A 1 77 ? 14.255 8.704 -17.581 1.00 80.88 77 PHE A O 1
ATOM 622 N N . ILE A 1 78 ? 13.328 8.453 -15.560 1.00 80.88 78 ILE A N 1
ATOM 623 C CA . ILE A 1 78 ? 14.240 9.387 -14.882 1.00 80.88 78 ILE A CA 1
ATOM 624 C C . ILE A 1 78 ? 15.653 8.793 -14.787 1.00 80.88 78 ILE A C 1
ATOM 626 O O . ILE A 1 78 ? 16.628 9.486 -15.072 1.00 80.88 78 ILE A O 1
ATOM 630 N N . ILE A 1 79 ? 15.766 7.511 -14.426 1.00 76.75 79 ILE A N 1
ATOM 631 C CA . ILE A 1 79 ? 17.049 6.807 -14.283 1.00 76.75 79 ILE A CA 1
ATOM 632 C C . ILE A 1 79 ? 17.721 6.622 -15.650 1.00 76.75 79 ILE A C 1
ATOM 634 O O . ILE A 1 79 ? 18.898 6.925 -15.807 1.00 76.75 79 ILE A O 1
ATOM 638 N N . MET A 1 80 ? 16.976 6.172 -16.661 1.00 71.31 80 MET A N 1
ATOM 639 C CA . MET A 1 80 ? 17.486 5.980 -18.021 1.00 71.31 80 MET A CA 1
ATOM 640 C C . MET A 1 80 ? 17.651 7.295 -18.772 1.00 71.31 80 MET A C 1
ATOM 642 O O . MET A 1 80 ? 18.544 7.409 -19.593 1.00 71.31 80 MET A O 1
ATOM 646 N N . GLY A 1 81 ? 16.854 8.326 -18.492 1.00 67.00 81 GLY A N 1
ATOM 647 C CA . GLY A 1 81 ? 17.062 9.658 -19.065 1.00 67.00 81 GLY A CA 1
ATOM 648 C C . GLY A 1 81 ? 18.429 10.252 -18.705 1.00 67.00 81 GLY A C 1
ATOM 649 O O . GLY A 1 81 ? 18.924 11.124 -19.418 1.00 67.00 81 GLY A O 1
ATOM 650 N N . TYR A 1 82 ? 19.056 9.750 -17.637 1.00 61.03 82 TYR A N 1
ATOM 651 C CA . TYR A 1 82 ? 20.417 10.089 -17.237 1.00 61.03 82 TYR A CA 1
ATOM 652 C C . TYR A 1 82 ? 21.500 9.340 -18.043 1.00 61.03 82 TYR A C 1
ATOM 654 O O . TYR A 1 82 ? 22.590 9.878 -18.234 1.00 61.03 82 TYR A O 1
ATOM 662 N N . GLU A 1 83 ? 21.216 8.144 -18.575 1.00 57.06 83 GLU A N 1
ATOM 663 C CA . GLU A 1 83 ? 22.162 7.332 -19.353 1.00 57.06 83 GLU A CA 1
ATOM 664 C C . GLU A 1 83 ? 21.687 7.134 -20.803 1.00 57.06 83 GLU A C 1
ATOM 666 O O . GLU A 1 83 ? 20.649 6.541 -21.061 1.00 57.06 83 GLU A O 1
ATOM 671 N N . GLN A 1 84 ? 22.467 7.629 -21.772 1.00 59.38 84 GLN A N 1
ATOM 672 C CA . GLN A 1 84 ? 22.192 7.635 -23.221 1.00 59.38 84 GLN A CA 1
ATOM 673 C C . GLN A 1 84 ? 21.182 6.574 -23.722 1.00 59.38 84 GLN A C 1
ATOM 675 O O . GLN A 1 84 ? 21.484 5.384 -23.815 1.00 59.38 84 GLN A O 1
ATOM 680 N N . LEU A 1 85 ? 20.013 7.069 -24.155 1.00 55.88 85 LEU A N 1
ATOM 681 C CA . LEU A 1 85 ? 18.801 6.384 -24.650 1.00 55.88 85 LEU A CA 1
ATOM 682 C C . LEU A 1 85 ? 18.980 5.365 -25.803 1.00 55.88 85 LEU A C 1
ATOM 684 O O . LEU A 1 85 ? 17.997 4.853 -26.331 1.00 55.88 85 LEU A O 1
ATOM 688 N N . GLN A 1 86 ? 20.201 5.059 -26.239 1.00 56.94 86 GLN A N 1
ATOM 689 C CA . GLN A 1 86 ? 20.446 4.321 -27.484 1.00 56.94 86 GLN A CA 1
ATOM 690 C C . GLN A 1 86 ? 20.380 2.788 -27.367 1.00 56.94 86 GLN A C 1
ATOM 692 O O . GLN A 1 86 ? 20.501 2.112 -28.385 1.00 56.94 86 GLN A O 1
ATOM 697 N N . LYS A 1 87 ? 20.179 2.213 -26.171 1.00 57.62 87 LYS A N 1
ATOM 698 C CA . LYS A 1 87 ? 20.200 0.745 -25.973 1.00 57.62 87 LYS A CA 1
ATOM 699 C C . LYS A 1 87 ? 18.846 0.067 -25.726 1.00 57.62 87 LYS A C 1
ATOM 701 O O . LYS A 1 87 ? 18.804 -1.156 -25.727 1.00 57.62 87 LYS A O 1
ATOM 706 N N . TYR A 1 88 ? 17.752 0.809 -25.551 1.00 56.06 88 TYR A N 1
ATOM 707 C CA . TYR A 1 88 ? 16.468 0.246 -25.100 1.00 56.06 88 TYR A CA 1
ATOM 708 C C . TYR A 1 88 ? 15.362 0.363 -26.157 1.00 56.06 88 TYR A C 1
ATOM 710 O O . TYR A 1 88 ? 14.339 1.004 -25.941 1.00 56.06 88 TYR A O 1
ATOM 718 N N . THR A 1 89 ? 15.564 -0.249 -27.324 1.00 56.41 89 THR A N 1
ATOM 719 C CA . THR A 1 89 ? 14.505 -0.426 -28.338 1.00 56.41 89 THR A CA 1
ATOM 720 C C . THR A 1 89 ? 13.854 -1.810 -28.303 1.00 56.41 89 THR A C 1
ATOM 722 O O . THR A 1 89 ? 12.865 -2.028 -28.999 1.00 56.41 89 THR A O 1
ATOM 725 N N . THR A 1 90 ? 14.336 -2.726 -27.458 1.00 58.78 90 THR A N 1
ATOM 726 C CA . THR A 1 90 ? 13.715 -4.040 -27.261 1.00 58.78 90 THR A CA 1
ATOM 727 C C . THR A 1 90 ? 12.860 -4.004 -25.999 1.00 58.78 90 THR A C 1
ATOM 729 O O . THR A 1 90 ? 13.369 -3.945 -24.881 1.00 58.78 90 THR A O 1
ATOM 732 N N . PHE A 1 91 ? 11.541 -3.968 -26.183 1.00 57.38 91 PHE A N 1
ATOM 733 C CA . PHE A 1 91 ? 10.558 -4.015 -25.102 1.00 57.38 91 PHE A CA 1
ATOM 734 C C . PHE A 1 91 ? 10.466 -5.460 -24.582 1.00 57.38 91 PHE A C 1
ATOM 736 O O . PHE A 1 91 ? 9.568 -6.210 -24.959 1.00 57.38 91 PHE A O 1
ATOM 743 N N . ASP A 1 92 ? 11.437 -5.879 -23.771 1.00 69.88 92 ASP A N 1
ATOM 744 C CA . ASP A 1 92 ? 11.424 -7.207 -23.153 1.00 69.88 92 ASP A CA 1
ATOM 745 C C . ASP A 1 92 ? 10.483 -7.243 -21.942 1.00 69.88 92 ASP A C 1
ATOM 747 O O . ASP A 1 92 ? 10.361 -6.276 -21.184 1.00 69.88 92 ASP A O 1
ATOM 751 N N . PHE A 1 93 ? 9.819 -8.384 -21.740 1.00 72.69 93 PHE A N 1
ATOM 752 C CA . PHE A 1 93 ? 8.940 -8.648 -20.591 1.00 72.69 93 PHE A CA 1
ATOM 753 C C . PHE A 1 93 ? 9.647 -8.396 -19.245 1.00 72.69 93 PHE A C 1
ATOM 755 O O . PHE A 1 93 ? 9.028 -7.945 -18.277 1.00 72.69 93 PHE A O 1
ATOM 762 N N . ASP A 1 94 ? 10.964 -8.592 -19.215 1.00 79.00 94 ASP A N 1
ATOM 763 C CA . ASP A 1 94 ? 11.821 -8.295 -18.069 1.00 79.00 94 ASP A CA 1
ATOM 764 C C . ASP A 1 94 ? 11.818 -6.805 -17.709 1.00 79.00 94 ASP A C 1
ATOM 766 O O . ASP A 1 94 ? 11.799 -6.452 -16.531 1.00 79.00 94 ASP A O 1
ATOM 770 N N . LEU A 1 95 ? 11.753 -5.914 -18.703 1.00 77.81 95 LEU A N 1
ATOM 771 C CA . LEU A 1 95 ? 11.701 -4.468 -18.486 1.00 77.81 95 LEU A CA 1
ATOM 772 C C . LEU A 1 95 ? 10.372 -4.048 -17.844 1.00 77.81 95 LEU A C 1
ATOM 774 O O . LEU A 1 95 ? 10.343 -3.179 -16.968 1.00 77.81 95 LEU A O 1
ATOM 778 N N . PHE A 1 96 ? 9.273 -4.696 -18.244 1.00 78.56 96 PHE A N 1
ATOM 779 C CA . PHE A 1 96 ? 7.958 -4.488 -17.640 1.00 78.56 96 PHE A CA 1
ATOM 780 C C . PHE A 1 96 ? 7.970 -4.894 -16.161 1.00 78.56 96 PHE A C 1
ATOM 782 O O . PHE A 1 96 ? 7.659 -4.062 -15.306 1.00 78.56 96 PHE A O 1
ATOM 789 N N . MET A 1 97 ? 8.405 -6.121 -15.855 1.00 81.75 97 MET A N 1
ATOM 790 C CA . MET A 1 97 ? 8.550 -6.631 -14.483 1.00 81.75 97 MET A CA 1
ATOM 791 C C . MET A 1 97 ? 9.467 -5.751 -13.625 1.00 81.75 97 MET A C 1
ATOM 793 O O . MET A 1 97 ? 9.141 -5.441 -12.474 1.00 81.75 97 MET A O 1
ATOM 797 N N . LEU A 1 98 ? 10.596 -5.314 -14.189 1.00 83.44 98 LEU A N 1
ATOM 798 C CA . LEU A 1 98 ? 11.554 -4.448 -13.509 1.00 83.44 98 LEU A CA 1
ATOM 799 C C . LEU A 1 98 ? 10.924 -3.095 -13.165 1.00 83.44 98 LEU A C 1
ATOM 801 O O . LEU A 1 98 ? 10.978 -2.675 -12.009 1.00 83.44 98 LEU A O 1
ATOM 805 N N . SER A 1 99 ? 10.275 -2.444 -14.136 1.00 84.75 99 SER A N 1
ATOM 806 C CA . SER A 1 99 ? 9.587 -1.170 -13.901 1.00 84.75 99 SER A CA 1
ATOM 807 C C . SER A 1 99 ? 8.501 -1.321 -12.834 1.00 84.75 99 SER A C 1
ATOM 809 O O . SER A 1 99 ? 8.438 -0.529 -11.900 1.00 84.75 99 SER A O 1
ATOM 811 N N . TRP A 1 100 ? 7.710 -2.392 -12.899 1.00 86.94 100 TRP A N 1
ATOM 812 C CA . TRP A 1 100 ? 6.623 -2.656 -11.964 1.00 86.94 100 TRP A CA 1
ATOM 813 C C . TRP A 1 100 ? 7.129 -2.853 -10.528 1.00 86.94 100 TRP A C 1
ATOM 815 O O . TRP A 1 100 ? 6.582 -2.268 -9.591 1.00 86.94 100 TRP A O 1
ATOM 825 N N . THR A 1 101 ? 8.231 -3.588 -10.362 1.00 89.19 101 THR A N 1
ATOM 826 C CA . THR A 1 101 ? 8.887 -3.807 -9.062 1.00 89.19 101 THR A CA 1
ATOM 827 C C . THR A 1 101 ? 9.431 -2.502 -8.476 1.00 89.19 101 THR A C 1
ATOM 829 O O . THR A 1 101 ? 9.165 -2.187 -7.316 1.00 89.19 101 THR A O 1
ATOM 832 N N . ILE A 1 102 ? 10.127 -1.697 -9.288 1.00 89.19 102 ILE A N 1
ATOM 833 C CA . ILE A 1 102 ? 10.631 -0.369 -8.888 1.00 89.19 102 ILE A CA 1
ATOM 834 C C . ILE A 1 102 ? 9.474 0.552 -8.465 1.00 89.19 102 ILE A C 1
ATOM 836 O O . ILE A 1 102 ? 9.592 1.327 -7.510 1.00 89.19 102 ILE A O 1
ATOM 840 N N . GLY A 1 103 ? 8.338 0.446 -9.151 1.00 89.19 103 GLY A N 1
ATOM 841 C CA . GLY A 1 103 ? 7.117 1.169 -8.825 1.00 89.19 103 GLY A CA 1
ATOM 842 C C . GLY A 1 103 ? 6.605 0.887 -7.416 1.00 89.19 103 GLY A C 1
ATOM 843 O O . GLY A 1 103 ? 6.353 1.823 -6.653 1.00 89.19 103 GLY A O 1
ATOM 844 N N . TYR A 1 104 ? 6.495 -0.391 -7.043 1.00 90.75 104 TYR A N 1
ATOM 845 C CA . TYR A 1 104 ? 6.090 -0.769 -5.686 1.00 90.75 104 TYR A CA 1
ATOM 846 C C . TYR A 1 104 ? 7.093 -0.332 -4.629 1.00 90.75 104 TYR A C 1
ATOM 848 O O . TYR A 1 104 ? 6.673 0.175 -3.591 1.00 90.75 104 TYR A O 1
ATOM 856 N N . GLU A 1 105 ? 8.389 -0.478 -4.894 1.00 90.38 105 GLU A N 1
ATOM 857 C CA . GLU A 1 105 ? 9.435 -0.064 -3.956 1.00 90.38 105 GLU A CA 1
ATOM 858 C C . GLU A 1 105 ? 9.333 1.438 -3.650 1.00 90.38 105 GLU A C 1
ATOM 860 O O . GLU A 1 105 ? 9.338 1.863 -2.494 1.00 90.38 105 GLU A O 1
ATOM 865 N N . THR A 1 106 ? 9.122 2.249 -4.689 1.00 89.62 106 THR A N 1
ATOM 866 C CA . THR A 1 106 ? 8.942 3.700 -4.551 1.00 89.62 106 THR A CA 1
ATOM 867 C C . THR A 1 106 ? 7.722 4.035 -3.687 1.00 89.62 106 THR A C 1
ATOM 869 O O . THR A 1 106 ? 7.801 4.869 -2.781 1.00 89.62 106 THR A O 1
ATOM 872 N N . ILE A 1 107 ? 6.591 3.362 -3.921 1.00 91.12 107 ILE A N 1
ATOM 873 C CA . ILE A 1 107 ? 5.369 3.550 -3.127 1.00 91.12 107 ILE A CA 1
ATOM 874 C C . ILE A 1 107 ? 5.588 3.101 -1.676 1.00 91.12 107 ILE A C 1
ATOM 876 O O . ILE A 1 107 ? 5.153 3.793 -0.753 1.00 91.12 107 ILE A O 1
ATOM 880 N N . ALA A 1 108 ? 6.285 1.985 -1.457 1.00 91.19 108 ALA A N 1
ATOM 881 C CA . ALA A 1 108 ? 6.583 1.460 -0.129 1.00 91.19 108 ALA A CA 1
ATOM 882 C C . ALA A 1 108 ? 7.444 2.434 0.685 1.00 91.19 108 ALA A C 1
ATOM 884 O O . ALA A 1 108 ? 7.126 2.702 1.845 1.00 91.19 108 ALA A O 1
ATOM 885 N N . ILE A 1 109 ? 8.471 3.032 0.074 1.00 92.69 109 ILE A N 1
ATOM 886 C CA . ILE A 1 109 ? 9.308 4.059 0.711 1.00 92.69 109 ILE A CA 1
ATOM 887 C C . ILE A 1 109 ? 8.461 5.274 1.114 1.00 92.69 109 ILE A C 1
ATOM 889 O O . ILE A 1 109 ? 8.555 5.741 2.253 1.00 92.69 109 ILE A O 1
ATOM 893 N N . LEU A 1 110 ? 7.592 5.768 0.225 1.00 90.62 110 LEU A N 1
ATOM 894 C CA . LEU A 1 110 ? 6.695 6.890 0.535 1.00 90.62 110 LEU A CA 1
ATOM 895 C C . LEU A 1 110 ? 5.740 6.563 1.691 1.00 90.62 110 LEU A C 1
ATOM 897 O O . LEU A 1 110 ? 5.521 7.395 2.577 1.00 90.62 110 LEU A O 1
ATOM 901 N N . LEU A 1 111 ? 5.203 5.343 1.710 1.00 92.31 111 LEU A N 1
ATOM 902 C CA . LEU A 1 111 ? 4.310 4.868 2.762 1.00 92.31 111 LEU A CA 1
ATOM 903 C C . LEU A 1 111 ? 5.053 4.759 4.101 1.00 92.31 111 LEU A C 1
ATOM 905 O O . LEU A 1 111 ? 4.552 5.238 5.121 1.00 92.31 111 LEU A O 1
ATOM 909 N N . LEU A 1 112 ? 6.276 4.222 4.093 1.00 92.75 112 LEU A N 1
ATOM 910 C CA . LEU A 1 112 ? 7.137 4.133 5.271 1.00 92.75 112 LEU A CA 1
ATOM 911 C C . LEU A 1 112 ? 7.427 5.524 5.854 1.00 92.75 112 LEU A C 1
ATOM 913 O O . LEU A 1 112 ? 7.256 5.739 7.055 1.00 92.75 112 LEU A O 1
ATOM 917 N N . ILE A 1 113 ? 7.792 6.491 5.005 1.00 94.19 113 ILE A N 1
ATOM 918 C CA . ILE A 1 113 ? 7.998 7.890 5.409 1.00 94.19 113 ILE A CA 1
ATOM 919 C C . ILE A 1 113 ? 6.719 8.461 6.041 1.00 94.19 113 ILE A C 1
ATOM 921 O O . ILE A 1 113 ? 6.785 9.136 7.072 1.00 94.19 113 ILE A O 1
ATOM 925 N N . GLY A 1 114 ? 5.550 8.165 5.466 1.00 91.62 114 GLY A N 1
ATOM 926 C CA . GLY A 1 114 ? 4.252 8.574 6.003 1.00 91.62 114 GLY A CA 1
ATOM 927 C C . GLY A 1 114 ? 3.965 8.006 7.396 1.00 91.62 114 GLY A C 1
ATOM 928 O O . GLY A 1 114 ? 3.580 8.759 8.297 1.00 91.62 114 GLY A O 1
ATOM 929 N N . ILE A 1 115 ? 4.204 6.707 7.600 1.00 90.00 115 ILE A N 1
ATOM 930 C CA . ILE A 1 115 ? 4.050 6.046 8.907 1.00 90.00 115 ILE A CA 1
ATOM 931 C C . ILE A 1 115 ? 4.995 6.675 9.931 1.00 90.00 115 ILE A C 1
ATOM 933 O O . ILE A 1 115 ? 4.563 7.040 11.024 1.00 90.00 115 ILE A O 1
ATOM 937 N N . ILE A 1 116 ? 6.267 6.850 9.570 1.00 92.88 116 ILE A N 1
ATOM 938 C CA . ILE A 1 116 ? 7.276 7.454 10.443 1.00 92.88 116 ILE A CA 1
ATOM 939 C C . ILE A 1 116 ? 6.852 8.874 10.840 1.00 92.88 116 ILE A C 1
ATOM 941 O O . ILE A 1 116 ? 6.842 9.208 12.027 1.00 92.88 116 ILE A O 1
ATOM 945 N N . LYS A 1 117 ? 6.424 9.700 9.876 1.00 91.12 117 LYS A N 1
ATOM 946 C CA . LYS A 1 117 ? 5.913 11.054 10.139 1.00 91.12 117 LYS A CA 1
ATOM 947 C C . LYS A 1 117 ? 4.721 11.025 11.098 1.00 91.12 117 LYS A C 1
ATOM 949 O O . LYS A 1 117 ? 4.695 11.793 12.057 1.00 91.12 117 LYS A O 1
ATOM 954 N N . SER A 1 118 ? 3.761 10.128 10.871 1.00 86.12 118 SER A N 1
ATOM 955 C CA . SER A 1 118 ? 2.594 9.962 11.744 1.00 86.12 118 SER A CA 1
ATOM 956 C C . SER A 1 118 ? 2.994 9.580 13.173 1.00 86.12 118 SER A C 1
ATOM 958 O O . SER A 1 118 ? 2.501 10.185 14.129 1.00 86.12 118 SER A O 1
AT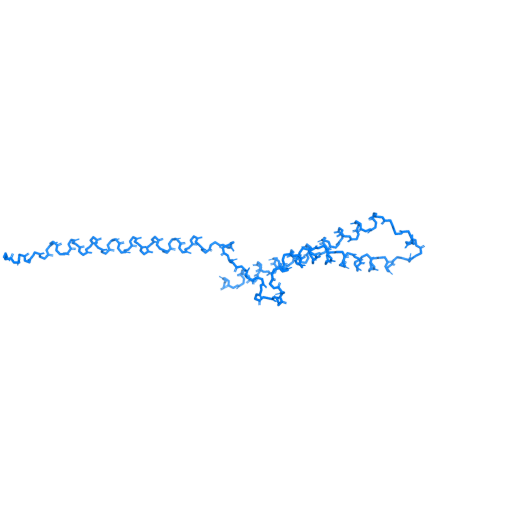OM 960 N N . ALA A 1 119 ? 3.942 8.652 13.328 1.00 86.44 119 ALA A N 1
ATOM 961 C CA . ALA A 1 119 ? 4.454 8.228 14.627 1.00 86.44 119 ALA A CA 1
ATOM 962 C C . ALA A 1 119 ? 5.124 9.385 15.391 1.00 86.44 119 ALA A C 1
ATOM 964 O O . ALA A 1 119 ? 4.867 9.575 16.584 1.00 86.44 119 ALA A O 1
ATOM 965 N N . PHE A 1 120 ? 5.923 10.210 14.707 1.00 87.56 120 PHE A N 1
ATOM 966 C CA . PHE A 1 120 ? 6.518 11.404 15.314 1.00 87.56 120 PHE A CA 1
ATOM 967 C C . PHE A 1 120 ? 5.462 12.445 15.716 1.00 87.56 120 PHE A C 1
ATOM 969 O O . PHE A 1 120 ? 5.528 12.977 16.827 1.00 87.56 120 PHE A O 1
ATOM 976 N N . THR A 1 121 ? 4.459 12.709 14.871 1.00 84.50 121 THR A N 1
ATOM 977 C CA . THR A 1 121 ? 3.361 13.640 15.194 1.00 84.50 121 THR A CA 1
ATOM 978 C C . THR A 1 121 ? 2.531 13.163 16.389 1.00 84.50 121 THR A C 1
ATOM 980 O O . THR A 1 121 ? 2.155 13.971 17.238 1.00 84.50 121 THR A O 1
ATOM 983 N N . PHE A 1 122 ? 2.273 11.857 16.502 1.00 79.44 122 PHE A N 1
ATOM 984 C CA . PHE A 1 122 ? 1.565 11.292 17.652 1.00 79.44 122 PHE A CA 1
ATOM 985 C C . PHE A 1 122 ? 2.334 11.516 18.961 1.00 79.44 122 PHE A C 1
ATOM 987 O O . PHE A 1 122 ? 1.747 11.952 19.952 1.00 79.44 122 PHE A O 1
ATOM 994 N N . LYS A 1 123 ? 3.659 11.309 18.949 1.00 70.31 123 LYS A N 1
ATOM 995 C CA . LYS A 1 123 ? 4.521 11.559 20.113 1.00 70.31 123 LYS A CA 1
ATOM 996 C C . LYS A 1 123 ? 4.490 13.027 20.555 1.00 70.31 123 LYS A C 1
ATOM 998 O O . LYS A 1 123 ? 4.476 13.297 21.750 1.00 70.31 123 LYS A O 1
ATOM 1003 N N . GLN A 1 124 ? 4.449 13.969 19.611 1.00 68.75 124 GLN A N 1
ATOM 1004 C CA . GLN A 1 124 ? 4.427 15.404 19.912 1.00 68.75 124 GLN A CA 1
ATOM 1005 C C . GLN A 1 124 ? 3.109 15.873 20.549 1.00 68.75 124 GLN A C 1
ATOM 1007 O O . GLN A 1 124 ? 3.129 16.807 21.335 1.00 68.75 124 GLN A O 1
ATOM 1012 N N . LYS A 1 125 ? 1.974 15.231 20.238 1.00 59.06 125 LYS A N 1
ATOM 1013 C CA . LYS A 1 125 ? 0.655 15.581 20.802 1.00 59.06 125 LYS A CA 1
ATOM 1014 C C . LYS A 1 125 ? 0.406 14.990 22.202 1.00 59.06 125 LYS A C 1
ATOM 1016 O O . LYS A 1 125 ? -0.565 15.359 22.852 1.00 59.06 125 LYS A O 1
ATOM 1021 N N . SER A 1 126 ? 1.238 14.039 22.633 1.00 56.22 126 SER A N 1
ATOM 1022 C CA . SER A 1 126 ? 1.132 13.350 23.929 1.00 56.22 126 SER A CA 1
ATOM 1023 C C . SER A 1 126 ? 1.985 13.981 25.044 1.00 56.22 126 SER A C 1
ATOM 1025 O O . SER A 1 126 ? 1.912 13.501 26.175 1.00 56.22 126 SER A O 1
ATOM 1027 N N . ASN A 1 127 ? 2.786 15.003 24.727 1.00 44.03 127 ASN A N 1
ATOM 1028 C CA . ASN A 1 127 ? 3.528 15.850 25.670 1.00 44.03 127 ASN A CA 1
ATOM 1029 C C . ASN A 1 127 ? 2.898 17.244 25.701 1.00 44.03 127 ASN A C 1
ATOM 1031 O O . ASN A 1 127 ? 2.988 17.890 26.764 1.00 44.03 127 ASN A O 1
#

pLDDT: mean 78.51, std 12.26, range [44.03, 94.19]

Foldseek 3Di:
DDPPDDVVVVVVVVVVVVVVVVVVVVVVVVVVVVCPPPPNDDDDVCVPDVDPPPCVVVVVVVCVQVQLQVQLVVVCCVVCVVPDPPPPPDPDPVSSVNSSVSSVVVVVVVVVVVVVVVVVVVVVVVD

Radius of gyration: 30.71 Å; chains: 1; bounding box: 73×24×86 Å

Organism: NCBI:txid269237

Secondary structure (DSSP, 8-state):
------HHHHHHHHHHHHHHHHHHHHHHHHHHHHHT-TT-----GGGTS-PPTTTHHHHHHHHHHHHHHHHHHHHHHHHHHTS-GGG-----HHHHHHHHHHHHHHHHHHHHHHHHHHHHHHHHHT-